Protein AF-A0A2M7RTX1-F1 (afdb_monomer_lite)

Radius of gyration: 22.25 Å; chains: 1; bounding box: 56×34×57 Å

Secondary structure (DSSP, 8-state):
-HHHHHHHHHHHHHHHTT-EEEEEEEEES-STT-EEEEEEEEEEETTEEEEEEEEEESS-EEEEEE-HHHHHHHHHHIIIIIEEEEEEEESS-EEEEEE-TTS-EEEEEE--S-SSPPPS-S-------S---HHHHHTTSB-TTSPBPGGGHHHHHHHHHHHHHHHHH-

Foldseek 3Di:
DVLLVVVLVVVVVCVVVVQFAWKKFADWPDCVVQFGIWIWGWAADPNDTWIWIWGDGPVDTDIDIHDSVVCSVVVVCCCVHTGQKMWTAGLAWIWMWGADPVRDIDIDIGGHPDNDHDDNDPPPPLDQPDDLDPVCVVVVQADPVSHGDPVNVVVSVVVSVVVVVVVVVD

pLDDT: mean 83.36, std 10.88, range [44.5, 96.0]

Structure (mmCIF, N/CA/C/O backbone)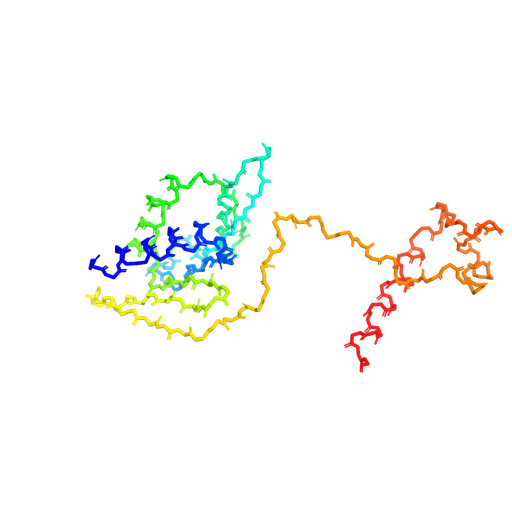:
data_AF-A0A2M7RTX1-F1
#
_entry.id   AF-A0A2M7RTX1-F1
#
loop_
_atom_site.group_PDB
_atom_site.id
_atom_site.type_symbol
_atom_site.label_atom_id
_atom_site.label_alt_id
_atom_site.label_comp_id
_atom_site.label_asym_id
_atom_site.label_entity_id
_atom_site.label_seq_id
_atom_site.pdbx_PDB_ins_code
_atom_site.Cartn_x
_atom_site.Cartn_y
_atom_site.Cartn_z
_atom_site.occupancy
_atom_site.B_iso_or_equiv
_atom_site.auth_seq_id
_atom_site.auth_comp_id
_atom_site.auth_asym_id
_atom_site.auth_atom_id
_atom_site.pdbx_PDB_model_num
ATOM 1 N N . MET A 1 1 ? -16.225 6.404 13.192 1.00 61.41 1 MET A N 1
ATOM 2 C CA . MET A 1 1 ? -16.866 6.038 11.897 1.00 61.41 1 MET A CA 1
ATOM 3 C C . MET A 1 1 ? -16.678 7.133 10.855 1.00 61.41 1 MET A C 1
ATOM 5 O O . MET A 1 1 ? -16.571 6.801 9.681 1.00 61.41 1 MET A O 1
ATOM 9 N N . ASN A 1 2 ? -16.606 8.407 11.254 1.00 82.25 2 ASN A N 1
ATOM 10 C CA . ASN A 1 2 ? -16.348 9.519 10.336 1.00 82.25 2 ASN A CA 1
ATOM 11 C C . ASN A 1 2 ? -14.944 9.456 9.716 1.00 82.25 2 ASN A C 1
ATOM 13 O O . ASN A 1 2 ? -14.759 9.745 8.544 1.00 82.25 2 ASN A O 1
ATOM 17 N N . GLU A 1 3 ? -13.969 8.988 10.488 1.00 86.12 3 GLU A N 1
ATOM 18 C CA . GLU A 1 3 ? -12.568 8.868 10.090 1.00 86.12 3 GLU A CA 1
ATOM 19 C C . GLU A 1 3 ? -12.405 7.849 8.957 1.00 86.12 3 GLU A C 1
ATOM 21 O O . GLU A 1 3 ? -11.709 8.104 7.985 1.00 86.12 3 GLU A O 1
ATOM 26 N N . LEU A 1 4 ? -13.110 6.714 9.035 1.00 85.62 4 LEU A N 1
ATOM 27 C CA . LEU A 1 4 ? -13.124 5.709 7.966 1.00 85.62 4 LEU A CA 1
ATOM 28 C C . LEU A 1 4 ? -13.734 6.248 6.674 1.00 85.62 4 LEU A C 1
ATOM 30 O O . LEU A 1 4 ? -13.207 5.974 5.602 1.00 85.62 4 LEU A O 1
ATOM 34 N N . LYS A 1 5 ? -14.829 7.012 6.769 1.00 87.94 5 LYS A N 1
ATOM 35 C CA . LYS A 1 5 ? -15.421 7.665 5.594 1.00 87.94 5 LYS A CA 1
ATOM 36 C C . LYS A 1 5 ? -14.422 8.630 4.960 1.00 87.94 5 LYS A C 1
ATOM 38 O O . LYS A 1 5 ? -14.181 8.525 3.764 1.00 87.94 5 LYS A O 1
ATOM 43 N N . LEU A 1 6 ? -13.766 9.450 5.782 1.00 90.25 6 LEU A N 1
ATOM 44 C CA . LEU A 1 6 ? -12.735 10.379 5.332 1.00 90.25 6 LEU A CA 1
ATOM 45 C C . LEU A 1 6 ? -11.549 9.654 4.674 1.00 90.25 6 LEU A C 1
ATOM 47 O O . LEU A 1 6 ? -11.040 10.118 3.665 1.00 90.25 6 LEU A O 1
ATOM 51 N N . PHE A 1 7 ? -1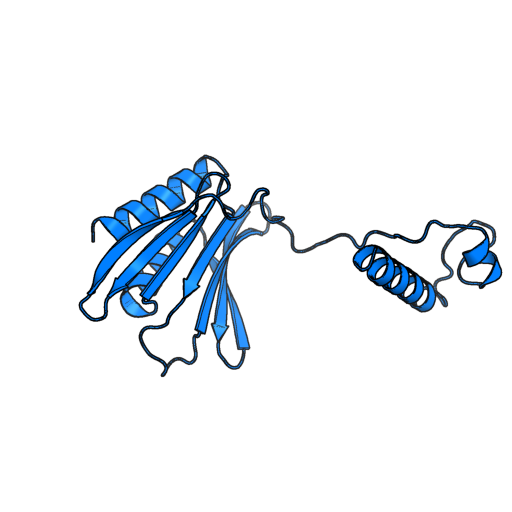1.134 8.485 5.175 1.00 91.12 7 PHE A N 1
ATOM 52 C CA . PHE A 1 7 ? -10.092 7.675 4.525 1.00 91.12 7 PHE A CA 1
ATOM 53 C C . PHE A 1 7 ? -10.478 7.247 3.110 1.00 91.12 7 PHE A C 1
ATOM 55 O O . PHE A 1 7 ? -9.651 7.302 2.204 1.00 91.12 7 PHE A O 1
ATOM 62 N N . ILE A 1 8 ? -11.725 6.808 2.921 1.00 90.88 8 ILE A N 1
ATOM 63 C CA . ILE A 1 8 ? -12.231 6.402 1.606 1.00 90.88 8 ILE A CA 1
ATOM 64 C C . ILE A 1 8 ? -12.365 7.614 0.681 1.00 90.88 8 ILE A C 1
ATOM 66 O O . ILE A 1 8 ? -12.007 7.520 -0.486 1.00 90.88 8 ILE A O 1
ATOM 70 N N . GLU A 1 9 ? -12.814 8.762 1.188 1.00 91.62 9 GLU A N 1
ATOM 71 C CA . GLU A 1 9 ? -12.830 10.010 0.415 1.00 91.62 9 GLU A CA 1
ATOM 72 C C . GLU A 1 9 ? -11.421 10.392 -0.049 1.00 91.62 9 GLU A C 1
ATOM 74 O O . GLU A 1 9 ? -11.215 10.646 -1.231 1.00 91.62 9 GLU A O 1
ATOM 79 N N . LYS A 1 10 ? -10.426 10.320 0.843 1.00 91.62 10 LYS A N 1
ATOM 80 C CA . LYS A 1 10 ? -9.018 10.588 0.513 1.00 91.62 10 LYS A CA 1
ATOM 81 C C . LYS A 1 10 ? -8.457 9.594 -0.501 1.00 91.62 10 LYS A C 1
ATOM 83 O O . LYS A 1 10 ? -7.708 9.989 -1.390 1.00 91.62 10 LYS A O 1
ATOM 88 N N . LEU A 1 11 ? -8.841 8.320 -0.408 1.00 92.12 11 LEU A N 1
ATOM 89 C CA . LEU A 1 11 ? -8.511 7.322 -1.424 1.00 92.12 11 LEU A CA 1
ATOM 90 C C . LEU A 1 11 ? -9.095 7.718 -2.785 1.00 92.12 11 LEU A C 1
ATOM 92 O O . LEU A 1 11 ? -8.354 7.743 -3.765 1.00 92.12 11 LEU A O 1
ATOM 96 N N . ASN A 1 12 ? -10.379 8.076 -2.838 1.00 91.69 12 ASN A N 1
ATOM 97 C CA . ASN A 1 12 ? -11.050 8.475 -4.074 1.00 91.69 12 ASN A CA 1
ATOM 98 C C . ASN A 1 12 ? -10.409 9.723 -4.696 1.00 91.69 12 ASN A C 1
ATOM 100 O O . ASN A 1 12 ? -10.126 9.724 -5.890 1.00 91.69 12 ASN A O 1
ATOM 104 N N . GLU A 1 13 ? -10.131 10.750 -3.889 1.00 91.88 13 GLU A N 1
ATOM 105 C CA . GLU A 1 13 ? -9.420 11.960 -4.322 1.00 91.88 13 GLU A CA 1
ATOM 106 C C . GLU A 1 13 ? -8.035 11.617 -4.882 1.00 91.88 13 GLU A C 1
ATOM 108 O O . GLU A 1 13 ? -7.683 12.049 -5.976 1.00 91.88 13 GLU A O 1
ATOM 113 N N . SER A 1 14 ? -7.262 10.791 -4.168 1.00 91.06 14 SER A N 1
ATOM 114 C CA . SER A 1 14 ? -5.918 10.401 -4.608 1.00 91.06 14 SER A CA 1
ATOM 115 C C . SER A 1 14 ? -5.924 9.547 -5.875 1.00 91.06 14 SER A C 1
ATOM 117 O O . SER A 1 14 ? -4.973 9.586 -6.651 1.00 91.06 14 SER A O 1
ATOM 119 N N . PHE A 1 15 ? -6.988 8.776 -6.100 1.00 89.06 15 PHE A N 1
ATOM 120 C CA . PHE A 1 15 ? -7.161 8.005 -7.321 1.00 89.06 15 PHE A CA 1
ATOM 121 C C . PHE A 1 15 ? -7.534 8.918 -8.496 1.00 89.06 15 PHE A C 1
ATOM 123 O O . PHE A 1 15 ? -6.910 8.829 -9.547 1.00 89.06 15 PHE A O 1
ATOM 130 N N . ALA A 1 16 ? -8.483 9.840 -8.298 1.00 88.56 16 ALA A N 1
ATOM 131 C CA . ALA A 1 16 ? -8.939 10.774 -9.329 1.00 88.56 16 ALA A CA 1
ATOM 132 C C . ALA A 1 16 ? -7.853 11.772 -9.763 1.00 88.56 16 ALA A C 1
ATOM 134 O O . ALA A 1 16 ? -7.702 12.035 -10.951 1.00 88.56 16 ALA A O 1
ATOM 135 N N . ASN A 1 17 ? -7.067 12.284 -8.815 1.00 88.25 17 ASN A N 1
ATOM 136 C CA . ASN A 1 17 ? -5.949 13.193 -9.090 1.00 88.25 17 ASN A CA 1
ATOM 137 C C . ASN A 1 17 ? -4.664 12.448 -9.476 1.00 88.25 17 ASN A C 1
ATOM 139 O O . ASN A 1 17 ? -3.600 13.056 -9.574 1.00 88.25 17 ASN A O 1
ATOM 143 N N . GLU A 1 18 ? -4.744 11.123 -9.612 1.00 86.06 18 GLU A N 1
ATOM 144 C CA . GLU A 1 18 ? -3.612 10.236 -9.811 1.00 86.06 18 GLU A CA 1
ATOM 145 C C . GLU A 1 18 ? -2.444 10.522 -8.845 1.00 86.06 18 GLU A C 1
ATOM 147 O O . GLU A 1 18 ? -1.289 10.470 -9.238 1.00 86.06 18 GLU A O 1
ATOM 152 N N . SER A 1 19 ? -2.683 10.863 -7.583 1.00 89.38 19 SER A N 1
ATOM 153 C CA . SER A 1 19 ? -1.622 11.063 -6.583 1.00 89.38 19 SER A CA 1
ATOM 154 C C . SER A 1 19 ? -1.401 9.829 -5.704 1.00 89.38 19 SER A C 1
ATOM 156 O O . SER A 1 19 ? -0.499 9.815 -4.865 1.00 89.38 19 SER A O 1
ATOM 158 N N . PHE A 1 20 ? -2.202 8.778 -5.899 1.00 91.38 20 PHE A N 1
ATOM 159 C CA . PHE A 1 20 ? -2.119 7.518 -5.170 1.00 91.38 20 PHE A CA 1
ATOM 160 C C . PHE A 1 20 ? -0.770 6.810 -5.372 1.00 91.38 20 PHE A C 1
ATOM 162 O O . PHE A 1 20 ? -0.339 6.560 -6.497 1.00 91.38 20 PHE A O 1
ATOM 169 N N . VAL A 1 21 ? -0.130 6.415 -4.266 1.00 91.00 21 VAL A N 1
ATOM 170 C CA . VAL A 1 21 ? 1.114 5.627 -4.276 1.00 91.00 21 VAL A CA 1
ATOM 171 C C . VAL A 1 21 ? 0.837 4.195 -3.822 1.00 91.00 21 VAL A C 1
ATOM 173 O O . VAL A 1 21 ? 1.099 3.241 -4.553 1.00 91.00 21 VAL A O 1
ATOM 176 N N . LYS A 1 22 ? 0.351 4.017 -2.588 1.00 93.38 22 LYS A N 1
ATOM 177 C CA . LYS A 1 22 ? 0.026 2.704 -2.007 1.00 93.38 22 LYS A CA 1
ATOM 178 C C . LYS A 1 22 ? -0.810 2.853 -0.740 1.00 93.38 22 LYS A C 1
ATOM 180 O O . LYS A 1 22 ? -0.789 3.902 -0.100 1.00 93.38 22 LYS A O 1
ATOM 185 N N . ILE A 1 23 ? -1.442 1.767 -0.304 1.00 95.19 23 ILE A N 1
ATOM 186 C CA . ILE A 1 23 ? -1.951 1.635 1.067 1.00 95.19 23 ILE A CA 1
ATOM 187 C C . ILE A 1 23 ? -1.215 0.501 1.774 1.00 95.19 23 ILE A C 1
ATOM 189 O O . ILE A 1 23 ? -0.915 -0.536 1.183 1.00 95.19 23 ILE A O 1
ATOM 193 N N . THR A 1 24 ? -0.954 0.694 3.062 1.00 95.31 24 THR A N 1
ATOM 194 C CA . THR A 1 24 ? -0.474 -0.359 3.953 1.00 95.31 24 THR A CA 1
ATOM 195 C C . THR A 1 24 ? -1.445 -0.533 5.110 1.00 95.31 24 THR A C 1
ATOM 197 O O . THR A 1 24 ? -1.706 0.411 5.861 1.00 95.31 24 THR A O 1
ATOM 200 N N . LEU A 1 25 ? -1.924 -1.760 5.294 1.00 94.94 25 LEU A N 1
ATOM 201 C CA . LEU A 1 25 ? -2.630 -2.190 6.495 1.00 94.94 25 LEU A CA 1
ATOM 202 C C . LEU A 1 25 ? -1.669 -2.983 7.377 1.00 94.94 25 LEU A C 1
ATOM 204 O O . LEU A 1 25 ? -0.966 -3.872 6.900 1.00 94.94 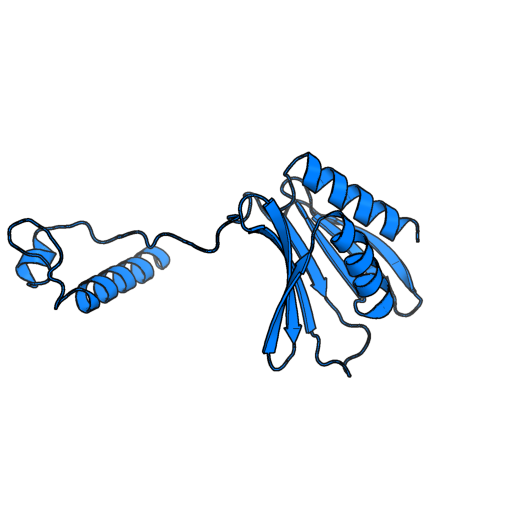25 LEU A O 1
ATOM 208 N N . SER A 1 26 ? -1.617 -2.635 8.658 1.00 92.44 26 SER A N 1
ATOM 209 C CA . SER A 1 26 ? -0.661 -3.192 9.616 1.00 92.44 26 SER A CA 1
ATOM 210 C C . SER A 1 26 ? -1.259 -3.284 11.018 1.00 92.44 26 SER A C 1
ATOM 212 O O . SER A 1 26 ? -2.358 -2.786 11.285 1.00 92.44 26 SER A O 1
ATOM 214 N N . LYS A 1 27 ? -0.517 -3.923 11.930 1.00 89.56 27 LYS A N 1
ATOM 215 C CA . LYS A 1 27 ? -0.935 -4.202 13.314 1.00 89.56 27 LYS A CA 1
ATOM 216 C C . LYS A 1 27 ? -2.240 -5.012 13.351 1.00 89.56 27 LYS A C 1
ATOM 218 O O . LYS A 1 27 ? -3.288 -4.459 13.697 1.00 89.56 27 LYS A O 1
ATOM 223 N N . PRO A 1 28 ? -2.191 -6.307 12.999 1.00 89.69 28 PRO A N 1
ATOM 224 C CA . PRO A 1 28 ? -3.375 -7.148 12.983 1.00 89.69 28 PRO A CA 1
ATOM 225 C C . PRO A 1 28 ? -4.021 -7.235 14.374 1.00 89.69 28 PRO A C 1
ATOM 227 O O . PRO A 1 28 ? -3.346 -7.199 15.410 1.00 89.69 28 PRO A O 1
ATOM 230 N N . THR A 1 29 ? -5.349 -7.313 14.409 1.00 85.06 29 THR A N 1
ATOM 231 C CA . THR A 1 29 ? -6.133 -7.359 15.650 1.00 85.06 29 THR A CA 1
ATOM 232 C C . THR A 1 29 ? -5.984 -8.702 16.355 1.00 85.06 29 THR A C 1
ATOM 234 O O . THR A 1 29 ? -5.846 -8.714 17.579 1.00 85.06 29 THR A O 1
ATOM 237 N N . SER A 1 30 ? -5.953 -9.798 15.591 1.00 79.56 30 SER A N 1
ATOM 238 C CA . SER A 1 30 ? -5.695 -11.152 16.080 1.00 79.56 30 SER A CA 1
ATOM 239 C C . SER A 1 30 ? -4.414 -11.710 15.469 1.00 79.56 30 SER A C 1
ATOM 241 O O . SER A 1 30 ? -4.158 -11.526 14.283 1.00 79.56 30 SER A O 1
ATOM 243 N N . LYS A 1 31 ? -3.628 -12.425 16.277 1.00 71.88 31 LYS A N 1
ATOM 244 C CA . LYS A 1 31 ? -2.449 -13.170 15.809 1.00 71.88 31 LYS A CA 1
ATOM 245 C C . LYS A 1 31 ? -2.797 -14.565 15.270 1.00 71.88 31 LYS A C 1
ATOM 247 O O . LYS A 1 31 ? -1.934 -15.194 14.675 1.00 71.88 31 LYS A O 1
ATOM 252 N N . SER A 1 32 ? -4.031 -15.038 15.473 1.00 70.56 32 SER A N 1
ATOM 253 C CA . SER A 1 32 ? -4.471 -16.391 15.087 1.00 70.56 32 SER A CA 1
ATOM 254 C C . SER A 1 32 ? -4.430 -16.645 13.584 1.00 70.56 32 SER A C 1
ATOM 256 O O . SER A 1 32 ? -4.191 -17.767 13.163 1.00 70.56 32 SER A O 1
ATOM 258 N N . ASP A 1 33 ? -4.652 -15.605 12.782 1.00 76.31 33 ASP A N 1
ATOM 259 C CA . ASP A 1 33 ? -4.860 -15.754 11.340 1.00 76.31 33 ASP A CA 1
ATOM 260 C C . ASP A 1 33 ? -3.542 -15.776 10.550 1.00 76.31 33 ASP A C 1
ATOM 262 O O . ASP A 1 33 ? -3.562 -15.900 9.329 1.00 76.31 33 ASP A O 1
ATOM 266 N N . GLY A 1 34 ? -2.397 -15.576 11.217 1.00 83.75 34 GLY A N 1
ATOM 267 C CA . GLY A 1 34 ? -1.072 -15.512 10.587 1.00 83.75 34 GLY A CA 1
ATOM 268 C C . GLY A 1 34 ? -0.854 -14.325 9.636 1.00 83.75 34 GLY A C 1
ATOM 269 O O . GLY A 1 34 ? 0.260 -14.139 9.151 1.00 83.75 34 GLY A O 1
ATOM 270 N N . LEU A 1 35 ? -1.886 -13.517 9.370 1.00 89.88 35 LEU A N 1
ATOM 271 C CA . LEU A 1 35 ? -1.840 -12.355 8.486 1.00 89.88 35 LEU A CA 1
ATOM 272 C C . LEU A 1 35 ? -1.130 -11.190 9.179 1.00 89.88 35 LEU A C 1
ATOM 274 O O . LEU A 1 35 ? -1.610 -10.667 10.186 1.00 89.88 35 LEU A O 1
ATOM 278 N N . MET A 1 36 ? 0.002 -10.763 8.626 1.00 90.75 36 MET A N 1
ATOM 279 C CA . MET A 1 36 ? 0.838 -9.725 9.222 1.00 90.75 36 MET A CA 1
ATOM 280 C C . MET A 1 36 ? 0.502 -8.341 8.677 1.00 90.75 36 MET A C 1
ATOM 282 O O . MET A 1 36 ? 0.275 -7.418 9.458 1.00 90.75 36 MET A O 1
ATOM 286 N N . ASN A 1 37 ? 0.465 -8.198 7.352 1.00 93.38 37 ASN A N 1
ATOM 287 C CA . ASN A 1 37 ? 0.202 -6.932 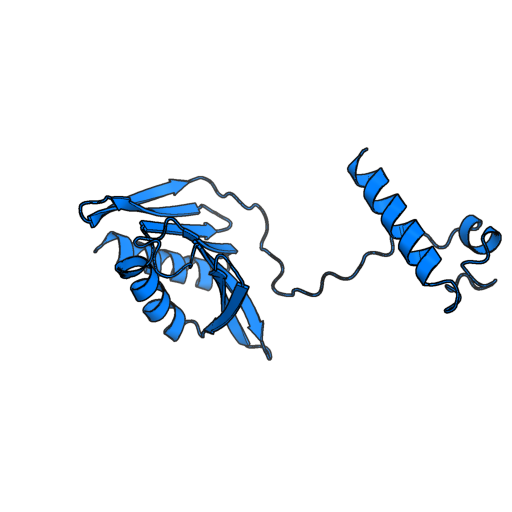6.672 1.00 93.38 37 ASN A CA 1
ATOM 288 C C . ASN A 1 37 ? -0.578 -7.168 5.377 1.00 93.38 37 ASN A C 1
ATOM 290 O O . ASN A 1 37 ? -0.523 -8.251 4.796 1.00 93.38 37 ASN A O 1
ATOM 294 N N . VAL A 1 38 ? -1.254 -6.127 4.897 1.00 95.19 38 VAL A N 1
ATOM 295 C CA . VAL A 1 38 ? -1.755 -6.079 3.519 1.00 95.19 38 VAL A CA 1
ATOM 296 C C . VAL A 1 38 ? -1.161 -4.859 2.837 1.00 95.19 38 VAL A C 1
ATOM 298 O O . VAL A 1 38 ? -1.281 -3.738 3.339 1.00 95.19 38 VAL A O 1
ATOM 301 N N . TYR A 1 39 ? -0.515 -5.081 1.698 1.00 94.44 39 TYR A N 1
ATOM 302 C CA . TYR A 1 39 ? -0.009 -4.022 0.836 1.00 94.44 39 TYR A CA 1
ATOM 303 C C . TYR A 1 39 ? -0.916 -3.883 -0.370 1.00 94.44 39 TYR A C 1
ATOM 305 O O . TYR A 1 39 ? -1.214 -4.866 -1.038 1.00 94.44 39 TYR A O 1
ATOM 313 N N . ILE A 1 40 ? -1.335 -2.660 -0.653 1.00 94.88 40 ILE A N 1
ATOM 314 C CA . ILE A 1 40 ? -2.256 -2.362 -1.740 1.00 94.88 40 ILE A CA 1
ATOM 315 C C . ILE A 1 40 ? -1.554 -1.412 -2.697 1.00 94.88 40 ILE A C 1
ATOM 317 O O . ILE A 1 40 ? -1.069 -0.356 -2.282 1.00 94.88 40 ILE A O 1
ATOM 321 N N . ARG A 1 41 ? -1.499 -1.782 -3.973 1.00 91.94 41 ARG A N 1
ATOM 322 C CA . ARG A 1 41 ? -0.920 -0.968 -5.048 1.00 91.94 41 ARG A CA 1
ATOM 323 C C . ARG A 1 41 ? -1.873 -0.905 -6.229 1.00 91.94 41 ARG A C 1
ATOM 325 O O . ARG A 1 41 ? -2.620 -1.851 -6.455 1.00 91.94 41 ARG A O 1
ATOM 332 N N . LEU A 1 42 ? -1.815 0.185 -6.982 1.00 90.50 42 LEU A N 1
ATOM 333 C CA . LEU A 1 42 ? -2.511 0.290 -8.255 1.00 90.50 42 LEU A CA 1
ATOM 334 C C . LEU A 1 42 ? -1.638 -0.348 -9.339 1.00 90.50 42 LEU A C 1
ATOM 336 O O . LEU A 1 42 ? -0.443 -0.060 -9.412 1.00 90.50 42 LEU A O 1
ATOM 340 N N . ILE A 1 43 ? -2.218 -1.245 -10.129 1.00 88.44 43 ILE A N 1
ATOM 341 C CA . ILE A 1 43 ? -1.562 -1.908 -11.257 1.00 88.44 43 ILE A CA 1
ATOM 342 C C . ILE A 1 43 ? -2.502 -1.922 -12.460 1.00 88.44 43 ILE A C 1
ATOM 344 O O . ILE A 1 43 ? -3.721 -1.835 -12.312 1.00 88.44 43 ILE A O 1
ATOM 348 N N . THR A 1 44 ? -1.945 -2.112 -13.649 1.00 86.12 44 THR A N 1
ATOM 349 C CA . THR A 1 44 ? -2.734 -2.216 -14.879 1.00 86.12 44 THR A CA 1
ATOM 350 C C . THR A 1 44 ? -2.770 -3.666 -15.346 1.00 86.12 44 THR A C 1
ATOM 352 O O . THR A 1 44 ? -1.739 -4.246 -15.685 1.00 86.12 44 THR A O 1
ATOM 355 N N . ILE A 1 45 ? -3.960 -4.270 -15.383 1.00 84.94 45 ILE A N 1
ATOM 356 C CA . ILE A 1 45 ? -4.180 -5.620 -15.921 1.00 84.94 45 ILE A CA 1
ATOM 357 C C . ILE A 1 45 ? -5.091 -5.503 -17.137 1.00 84.94 45 ILE A C 1
ATOM 359 O O . ILE A 1 45 ? -6.197 -4.987 -17.034 1.00 84.94 45 ILE A O 1
ATOM 363 N N . LYS A 1 46 ? -4.637 -5.996 -18.299 1.00 83.25 46 LYS A N 1
ATOM 364 C CA . LYS A 1 46 ? -5.398 -5.944 -19.565 1.00 83.25 46 LYS A CA 1
ATOM 365 C C . LYS A 1 46 ? -5.931 -4.530 -19.887 1.00 83.25 46 LYS A C 1
ATOM 367 O O . LYS A 1 46 ? -7.093 -4.378 -20.246 1.00 83.25 46 LYS A O 1
ATOM 372 N N . ASN A 1 47 ? -5.088 -3.504 -19.738 1.00 82.38 47 ASN A N 1
ATOM 373 C CA . ASN A 1 47 ? -5.436 -2.083 -19.913 1.00 82.38 47 ASN A CA 1
ATOM 374 C C . ASN A 1 47 ? -6.495 -1.521 -18.945 1.00 82.38 47 ASN A C 1
ATOM 376 O O . ASN A 1 47 ? -6.982 -0.415 -19.166 1.00 82.38 47 ASN A O 1
ATOM 380 N N . GLN A 1 48 ? -6.833 -2.228 -17.866 1.00 84.62 48 GLN A N 1
ATOM 381 C CA . GLN A 1 48 ? -7.725 -1.713 -16.830 1.00 84.62 48 GLN A CA 1
ATOM 382 C C . GLN A 1 48 ? -6.965 -1.492 -15.514 1.00 84.62 48 GLN A C 1
ATOM 384 O O . GLN A 1 48 ? -6.223 -2.388 -15.088 1.00 84.62 48 GLN A O 1
ATOM 389 N N . PRO A 1 49 ? -7.131 -0.324 -14.865 1.00 86.75 49 PRO A N 1
ATOM 390 C CA . PRO A 1 49 ? -6.546 -0.065 -13.558 1.00 86.75 49 PRO A CA 1
ATOM 391 C C . PRO A 1 49 ? -7.260 -0.912 -12.501 1.00 86.75 49 PRO A C 1
ATOM 393 O O . PRO A 1 49 ? -8.479 -0.844 -12.339 1.00 86.75 49 PRO A O 1
ATOM 396 N N . VAL A 1 50 ? -6.494 -1.717 -11.774 1.00 92.06 50 VAL A N 1
ATOM 397 C CA . VAL A 1 50 ? -6.979 -2.577 -10.692 1.00 92.06 50 VAL A CA 1
ATOM 398 C C . VAL A 1 50 ? -6.064 -2.461 -9.482 1.00 92.06 50 VAL A C 1
ATOM 400 O O . VAL A 1 50 ? -4.864 -2.213 -9.594 1.00 92.06 50 VAL A O 1
ATOM 403 N N . PHE A 1 51 ? -6.621 -2.653 -8.295 1.00 93.56 51 PHE A N 1
ATOM 404 C CA . PHE A 1 51 ? -5.859 -2.610 -7.058 1.00 93.56 51 PHE A CA 1
ATOM 405 C C . PHE A 1 51 ? -5.400 -4.012 -6.693 1.00 93.56 51 PHE A C 1
ATOM 407 O O . PHE A 1 51 ? -6.208 -4.904 -6.444 1.00 93.56 51 PHE A O 1
ATOM 414 N N . SER A 1 52 ? -4.089 -4.195 -6.623 1.00 94.12 52 SER A N 1
ATOM 415 C CA . SER A 1 52 ? -3.466 -5.432 -6.183 1.00 94.12 52 SER A CA 1
ATOM 416 C C . SER A 1 52 ? -3.256 -5.418 -4.678 1.00 94.12 52 SER A C 1
ATOM 418 O O . SER A 1 52 ? -2.532 -4.570 -4.154 1.00 94.12 52 SER A O 1
ATOM 420 N N . PHE A 1 53 ? -3.894 -6.359 -3.992 1.00 96.00 53 PHE A N 1
ATOM 421 C CA . PHE A 1 53 ? -3.792 -6.601 -2.563 1.00 96.00 53 PHE A CA 1
ATOM 422 C C . PHE A 1 53 ? -2.855 -7.781 -2.341 1.00 96.00 53 PHE A C 1
ATOM 424 O O . PHE A 1 53 ? -3.191 -8.928 -2.633 1.00 96.00 53 PHE A O 1
ATOM 431 N N . THR A 1 54 ? -1.677 -7.504 -1.800 1.00 95.25 54 THR A N 1
ATOM 432 C CA . THR A 1 54 ? -0.729 -8.509 -1.330 1.00 95.25 54 THR A CA 1
ATOM 433 C C . THR A 1 54 ? -0.955 -8.745 0.159 1.00 95.25 54 THR A C 1
ATOM 435 O O . THR A 1 54 ? -0.579 -7.918 0.991 1.00 95.25 54 THR A O 1
ATOM 438 N N . TYR A 1 55 ? -1.578 -9.870 0.490 1.00 94.00 55 TYR A N 1
ATOM 439 C CA . TYR A 1 55 ? -1.780 -10.362 1.847 1.00 94.00 55 TYR A CA 1
ATOM 440 C C . TYR A 1 55 ? -0.519 -11.105 2.284 1.00 94.00 55 TYR A C 1
ATOM 442 O O . TYR A 1 55 ? -0.258 -12.215 1.825 1.00 94.00 55 TYR A O 1
ATOM 450 N N . HIS A 1 56 ? 0.263 -10.469 3.149 1.00 92.38 56 HIS A N 1
ATOM 451 C CA . HIS A 1 56 ? 1.517 -11.006 3.659 1.00 92.38 56 HIS A CA 1
ATOM 452 C C . HIS A 1 56 ? 1.244 -11.816 4.927 1.00 92.38 56 HIS A C 1
ATOM 454 O O . HIS A 1 56 ? 0.991 -11.239 5.996 1.00 92.38 56 HIS A O 1
ATOM 460 N N . TYR A 1 57 ? 1.248 -13.142 4.805 1.00 91.19 57 TYR A N 1
ATOM 461 C CA . TYR A 1 57 ? 1.151 -14.056 5.939 1.00 91.19 57 TYR A CA 1
ATOM 462 C C . TYR A 1 57 ? 2.545 -14.466 6.408 1.00 91.19 57 TYR A C 1
ATOM 464 O O . TYR A 1 57 ? 3.539 -14.321 5.706 1.00 91.19 57 TYR A O 1
ATOM 472 N N . GLN A 1 58 ? 2.616 -15.038 7.606 1.00 86.75 58 GLN A N 1
ATOM 473 C CA . GLN A 1 58 ? 3.873 -15.524 8.171 1.00 86.75 58 GLN A CA 1
ATOM 474 C C . GLN A 1 58 ? 4.572 -16.586 7.300 1.00 86.75 58 GLN A C 1
ATOM 476 O O . GLN A 1 58 ? 5.792 -16.717 7.361 1.00 86.75 58 GLN A O 1
ATOM 481 N N . THR A 1 59 ? 3.814 -17.360 6.521 1.00 88.44 59 THR A N 1
ATOM 482 C CA . THR A 1 59 ? 4.332 -18.497 5.746 1.00 88.44 59 THR A CA 1
ATOM 483 C C . THR A 1 59 ? 4.258 -18.304 4.236 1.00 88.44 59 THR A C 1
ATOM 485 O O . THR A 1 59 ? 4.985 -18.981 3.512 1.00 88.44 59 THR A O 1
ATOM 488 N N . ASN A 1 60 ? 3.390 -17.420 3.741 1.00 90.19 60 ASN A N 1
ATOM 489 C CA . ASN A 1 60 ? 3.226 -17.167 2.316 1.00 90.19 60 ASN A CA 1
ATOM 490 C C . ASN A 1 60 ? 2.587 -15.806 2.027 1.00 90.19 60 ASN A C 1
ATOM 492 O O . ASN A 1 60 ? 1.909 -15.217 2.865 1.00 90.19 60 ASN A O 1
ATOM 496 N N . ASP A 1 61 ? 2.746 -15.358 0.785 1.00 91.31 61 ASP A N 1
ATOM 497 C CA . ASP A 1 61 ? 2.091 -14.156 0.286 1.00 91.31 61 ASP A CA 1
ATOM 498 C C . ASP A 1 61 ? 1.010 -14.544 -0.711 1.00 91.31 61 ASP A C 1
ATOM 500 O O . ASP A 1 61 ? 1.236 -15.344 -1.620 1.00 91.31 61 ASP A O 1
ATOM 504 N N . GLN A 1 62 ? -0.178 -13.971 -0.541 1.00 93.00 62 GLN A N 1
ATOM 505 C CA . GLN A 1 62 ? -1.297 -14.164 -1.455 1.00 93.00 62 GLN A CA 1
ATOM 506 C C . GLN A 1 62 ? -1.627 -12.840 -2.127 1.00 93.00 62 GLN A C 1
ATOM 508 O O . GLN A 1 62 ? -1.773 -11.823 -1.454 1.00 93.00 62 GLN A O 1
ATOM 513 N N . VAL A 1 63 ? -1.766 -12.844 -3.451 1.00 93.88 63 VAL A N 1
ATOM 514 C CA . VAL A 1 63 ? -2.124 -11.647 -4.219 1.00 93.88 63 VAL A CA 1
ATOM 515 C C . VAL A 1 63 ? -3.534 -11.803 -4.769 1.00 93.88 63 VAL A C 1
ATOM 517 O O . VAL A 1 63 ? -3.836 -12.795 -5.430 1.00 93.88 63 VAL A O 1
ATOM 520 N N . LYS A 1 64 ? -4.393 -10.817 -4.510 1.00 94.12 64 LYS A N 1
ATOM 521 C CA . LYS A 1 64 ? -5.725 -10.701 -5.117 1.00 94.12 64 LYS A CA 1
ATOM 522 C C . LYS A 1 64 ? -5.876 -9.324 -5.735 1.00 94.12 64 LYS A C 1
ATOM 524 O O . LYS A 1 64 ? -5.378 -8.351 -5.182 1.00 94.12 64 LYS A O 1
ATOM 529 N N . ASN A 1 65 ? -6.551 -9.245 -6.872 1.00 94.12 65 ASN A N 1
ATOM 530 C CA . ASN A 1 65 ? -6.775 -7.984 -7.567 1.00 94.12 65 ASN A CA 1
ATOM 531 C C . ASN A 1 65 ? -8.257 -7.636 -7.498 1.00 94.12 65 ASN A C 1
ATOM 533 O O . ASN A 1 65 ? -9.093 -8.514 -7.701 1.00 94.12 65 ASN A O 1
ATOM 537 N N . TYR A 1 66 ? -8.549 -6.369 -7.235 1.00 93.00 66 TYR A N 1
ATOM 538 C CA . TYR A 1 66 ? -9.901 -5.852 -7.076 1.00 93.00 66 TYR A CA 1
ATOM 539 C C . TYR A 1 66 ? -10.100 -4.619 -7.951 1.00 93.00 66 TYR A C 1
ATOM 541 O O . TYR A 1 66 ? -9.180 -3.822 -8.161 1.00 93.00 66 TYR A O 1
ATOM 549 N N . THR A 1 67 ? -11.316 -4.450 -8.449 1.00 91.25 67 THR A N 1
ATOM 550 C CA . THR A 1 67 ? -11.756 -3.208 -9.088 1.00 91.25 67 THR A CA 1
ATOM 551 C C . THR A 1 67 ? -11.960 -2.113 -8.044 1.00 91.25 67 THR A C 1
ATOM 553 O O . THR A 1 67 ? -12.111 -2.391 -6.856 1.00 91.25 67 THR A O 1
ATOM 556 N N . PHE A 1 68 ? -11.979 -0.849 -8.465 1.00 86.62 68 PHE A N 1
ATOM 557 C CA . PHE A 1 68 ? -12.148 0.280 -7.546 1.00 86.62 68 PHE A CA 1
ATOM 558 C C . PHE A 1 68 ? -13.423 0.179 -6.681 1.00 86.62 68 PHE A C 1
ATOM 560 O O . PHE A 1 68 ? -13.383 0.476 -5.486 1.00 86.62 68 PHE A O 1
ATOM 567 N N . ASP A 1 69 ? -14.524 -0.321 -7.247 1.00 87.25 69 ASP A N 1
ATOM 568 C CA . ASP A 1 69 ? -15.784 -0.515 -6.519 1.00 87.25 69 ASP A CA 1
ATOM 569 C C . ASP A 1 69 ? -15.678 -1.602 -5.434 1.00 87.25 69 ASP A C 1
ATOM 571 O O . ASP A 1 69 ? -16.206 -1.451 -4.329 1.00 87.25 69 ASP A O 1
ATOM 575 N N . GLU A 1 70 ? -14.944 -2.682 -5.712 1.00 90.31 70 GLU A N 1
ATOM 576 C CA . GLU A 1 70 ? -14.712 -3.780 -4.765 1.00 90.31 70 GLU A CA 1
ATOM 577 C C . GLU A 1 70 ? -13.752 -3.378 -3.640 1.00 90.31 70 GLU A C 1
ATOM 579 O O . GLU A 1 70 ? -13.953 -3.750 -2.479 1.00 90.31 70 GLU A O 1
ATOM 584 N N . VAL A 1 71 ? -12.739 -2.565 -3.963 1.00 90.69 71 VAL A N 1
ATOM 585 C CA . VAL A 1 71 ? -11.710 -2.096 -3.023 1.00 90.69 71 VAL A CA 1
ATOM 586 C C . VAL A 1 71 ? -12.330 -1.429 -1.815 1.00 90.69 71 VAL A C 1
ATOM 588 O O . VAL A 1 71 ? -11.888 -1.672 -0.695 1.00 90.69 71 VAL A O 1
ATOM 591 N N . ARG A 1 72 ? -13.362 -0.606 -2.012 1.00 89.38 72 ARG A N 1
ATOM 592 C CA . ARG A 1 72 ? -14.024 0.096 -0.911 1.00 89.38 72 ARG A CA 1
ATOM 593 C C . ARG A 1 72 ? -14.551 -0.878 0.141 1.00 89.38 72 ARG A C 1
ATOM 595 O O . ARG A 1 72 ? -14.336 -0.658 1.333 1.00 89.38 72 ARG A O 1
ATOM 602 N N . ASN A 1 73 ? -15.236 -1.932 -0.293 1.00 90.38 73 ASN A N 1
ATOM 603 C CA . ASN A 1 73 ? -15.853 -2.900 0.610 1.00 90.38 73 ASN A CA 1
ATOM 604 C C . ASN A 1 73 ? -14.791 -3.761 1.301 1.00 90.38 73 ASN A C 1
ATOM 606 O O . ASN A 1 73 ? -14.799 -3.867 2.529 1.00 90.38 73 ASN A O 1
ATOM 610 N N . GLU A 1 74 ? -13.833 -4.284 0.533 1.00 92.25 74 GLU A N 1
ATOM 611 C CA . GLU A 1 74 ? -12.740 -5.111 1.057 1.00 92.25 74 GLU A CA 1
ATOM 612 C C . GLU A 1 74 ? -11.878 -4.328 2.061 1.00 92.25 74 GLU A C 1
ATOM 614 O O . GLU A 1 74 ? -11.563 -4.804 3.153 1.00 92.25 74 GLU A O 1
ATOM 619 N N . LEU A 1 75 ? -11.541 -3.077 1.743 1.00 91.38 75 LEU A N 1
ATOM 620 C CA . LEU A 1 75 ? -10.747 -2.212 2.610 1.00 91.38 75 LEU A CA 1
ATOM 621 C C . LEU A 1 75 ? -11.481 -1.904 3.924 1.00 91.38 75 LEU A C 1
ATOM 623 O O . LEU A 1 75 ? -10.875 -1.964 4.996 1.00 91.38 75 LEU A O 1
ATOM 627 N N . LEU A 1 76 ? -12.783 -1.604 3.868 1.00 89.69 76 LEU A N 1
ATOM 628 C CA . LEU A 1 76 ? -13.594 -1.376 5.067 1.00 89.69 76 LEU A CA 1
ATOM 629 C C . LEU A 1 76 ? -13.670 -2.626 5.946 1.00 89.69 76 LEU A C 1
ATOM 631 O O . LEU A 1 76 ? -13.600 -2.513 7.173 1.00 89.69 76 LEU A O 1
ATOM 635 N N . GLU A 1 77 ? -13.797 -3.808 5.351 1.00 90.88 77 GLU A N 1
ATOM 636 C CA . GLU A 1 77 ? -13.805 -5.063 6.094 1.00 90.88 77 GLU A CA 1
ATOM 637 C C . GLU A 1 77 ? -12.454 -5.327 6.772 1.00 90.88 77 GLU A C 1
ATOM 639 O O . GLU A 1 77 ? -12.405 -5.595 7.980 1.00 90.88 77 GLU A O 1
ATOM 644 N N . LEU A 1 78 ? -11.354 -5.172 6.033 1.00 90.50 78 LEU A N 1
ATOM 645 C CA . LEU A 1 78 ? -10.001 -5.372 6.546 1.00 90.50 78 LEU A CA 1
ATOM 646 C C . LEU A 1 78 ? -9.671 -4.411 7.694 1.00 90.50 78 LEU A C 1
ATOM 648 O O . LEU A 1 78 ? -9.139 -4.843 8.720 1.00 90.50 78 LEU A O 1
ATOM 652 N N . ILE A 1 79 ? -10.008 -3.127 7.564 1.00 89.12 79 ILE A N 1
ATOM 653 C CA . ILE A 1 79 ? -9.719 -2.130 8.602 1.00 89.12 79 ILE A CA 1
ATOM 654 C C . ILE A 1 79 ? -10.606 -2.334 9.839 1.00 89.12 79 ILE A C 1
ATOM 656 O O . ILE A 1 79 ? -10.125 -2.188 10.958 1.00 89.12 79 ILE A O 1
ATOM 660 N N . ASN A 1 80 ? -11.881 -2.704 9.685 1.00 86.94 80 ASN A N 1
ATOM 661 C CA . ASN A 1 80 ? -12.758 -2.892 10.847 1.00 86.94 80 ASN A CA 1
ATOM 662 C C . ASN A 1 80 ? -12.479 -4.193 11.608 1.00 86.94 80 ASN A C 1
ATOM 664 O O . ASN A 1 80 ? -12.580 -4.220 12.835 1.00 86.94 80 ASN A O 1
ATOM 668 N N . LYS A 1 81 ? -12.162 -5.285 10.901 1.00 86.12 81 LYS A N 1
ATOM 669 C CA . LYS A 1 81 ? -12.062 -6.618 11.513 1.00 86.12 81 LYS A CA 1
ATOM 670 C C . LYS A 1 81 ? -10.626 -7.065 11.760 1.00 86.12 81 LYS A C 1
ATOM 672 O O . LYS A 1 81 ? -10.356 -7.720 12.767 1.00 86.12 81 LYS A O 1
ATOM 677 N N . LYS A 1 82 ? -9.706 -6.760 10.842 1.00 87.81 82 LYS A N 1
ATOM 678 C CA . LYS A 1 82 ? -8.397 -7.427 10.784 1.00 87.81 82 LYS A CA 1
ATOM 679 C C . LYS A 1 82 ? -7.235 -6.540 11.205 1.00 87.81 82 LYS A C 1
ATOM 681 O O . LYS A 1 82 ? -6.310 -7.080 11.800 1.00 87.81 82 LYS A O 1
ATOM 686 N N . PHE A 1 83 ? -7.274 -5.224 10.989 1.00 91.12 83 PHE A N 1
ATOM 687 C CA . PHE A 1 83 ? -6.125 -4.336 11.219 1.00 91.12 83 PHE A CA 1
ATOM 688 C C . PHE A 1 83 ? -6.429 -3.144 12.122 1.00 91.12 83 PHE A C 1
ATOM 690 O O . PHE A 1 83 ? -7.505 -2.568 12.082 1.00 91.12 83 PHE A O 1
ATOM 697 N N . LYS A 1 84 ? -5.440 -2.718 12.912 1.00 90.12 84 LYS A N 1
ATOM 698 C CA . LYS A 1 84 ? -5.543 -1.528 13.775 1.00 90.12 84 LYS A CA 1
ATOM 699 C C . LYS A 1 84 ? -4.918 -0.289 13.163 1.00 90.12 84 LYS A C 1
ATOM 701 O O . LYS A 1 84 ? -5.011 0.788 13.746 1.00 90.12 84 LYS A O 1
ATOM 706 N N . THR A 1 85 ? -4.210 -0.409 12.050 1.00 92.38 85 THR A N 1
ATOM 707 C CA . THR A 1 85 ? -3.573 0.733 11.401 1.00 92.38 85 THR A CA 1
ATOM 708 C C . THR A 1 85 ? -3.706 0.615 9.896 1.00 92.38 85 THR A C 1
ATOM 710 O O . THR A 1 85 ? -3.313 -0.394 9.316 1.00 92.38 85 THR A O 1
ATOM 713 N N . ALA A 1 86 ? -4.220 1.674 9.282 1.00 94.62 86 ALA A N 1
ATOM 714 C CA . ALA A 1 86 ? -4.292 1.854 7.842 1.00 94.62 86 ALA A CA 1
ATOM 715 C C . ALA A 1 86 ? -3.535 3.127 7.479 1.00 94.62 86 ALA A C 1
ATOM 717 O O . ALA A 1 86 ? -3.739 4.160 8.115 1.00 94.62 86 ALA A O 1
ATOM 718 N N . ARG A 1 87 ? -2.657 3.067 6.482 1.00 95.25 87 ARG A N 1
ATOM 719 C CA . ARG A 1 87 ? -1.930 4.238 5.990 1.00 95.25 87 ARG A CA 1
ATOM 720 C C . ARG A 1 87 ? -2.022 4.309 4.478 1.00 95.25 87 ARG A C 1
ATOM 722 O O . ARG A 1 87 ? -1.590 3.380 3.803 1.00 95.25 87 ARG A O 1
ATOM 729 N N . LEU A 1 88 ? -2.582 5.404 3.989 1.00 94.50 88 LEU A N 1
ATOM 730 C CA . LEU A 1 88 ? -2.603 5.820 2.598 1.00 94.50 88 LEU A CA 1
ATOM 731 C C . LEU A 1 88 ? -1.382 6.704 2.348 1.00 94.50 88 LEU A C 1
ATOM 733 O O . LEU A 1 88 ? -1.141 7.659 3.084 1.00 94.50 88 LEU A O 1
ATOM 737 N N . PHE A 1 89 ? -0.621 6.363 1.322 1.00 92.62 89 PHE A N 1
ATOM 738 C CA . PHE A 1 89 ? 0.508 7.146 0.848 1.00 92.62 89 PHE A CA 1
ATOM 739 C C . PHE A 1 89 ? 0.111 7.813 -0.462 1.00 92.62 89 PHE A C 1
ATOM 741 O O . PHE A 1 89 ? -0.376 7.136 -1.377 1.00 92.62 89 PHE A O 1
ATOM 748 N N . THR A 1 90 ? 0.339 9.117 -0.548 1.00 91.56 90 THR A N 1
ATOM 749 C CA . THR A 1 90 ? 0.143 9.899 -1.770 1.00 91.56 90 THR A CA 1
ATOM 750 C C . THR A 1 90 ? 1.390 10.736 -2.048 1.00 91.56 90 THR A C 1
ATOM 752 O O . THR A 1 90 ? 2.284 10.823 -1.207 1.00 91.56 90 THR A O 1
ATOM 755 N N . LEU A 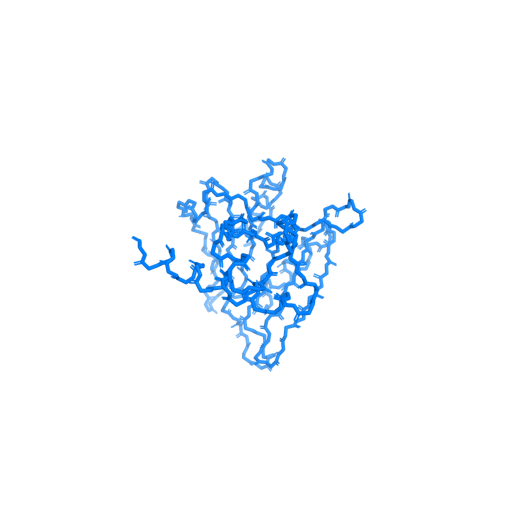1 91 ? 1.461 11.338 -3.232 1.00 89.25 91 LEU A N 1
ATOM 756 C CA . LEU A 1 91 ? 2.557 12.243 -3.598 1.00 89.25 91 LEU A CA 1
ATOM 757 C C . LEU A 1 91 ? 2.527 13.572 -2.832 1.00 89.25 91 LEU A C 1
ATOM 759 O O . LEU A 1 91 ? 3.541 14.253 -2.747 1.00 89.25 91 LEU A O 1
ATOM 763 N N . GLU A 1 92 ? 1.370 13.954 -2.290 1.00 88.00 92 GLU A N 1
ATOM 764 C CA . GLU A 1 92 ? 1.182 15.252 -1.636 1.00 88.00 92 GLU A CA 1
ATOM 765 C C . GLU A 1 92 ? 1.282 15.151 -0.111 1.00 88.00 92 GLU A C 1
ATOM 767 O O . GLU A 1 92 ? 1.797 16.049 0.549 1.00 88.00 92 GLU A O 1
ATOM 772 N N . TYR A 1 93 ? 0.782 14.055 0.460 1.00 89.94 93 TYR A N 1
ATOM 773 C CA . TYR A 1 93 ? 0.777 13.788 1.898 1.00 89.94 93 TYR A CA 1
ATOM 774 C C . TYR A 1 93 ? 0.557 12.298 2.179 1.00 89.94 93 TYR A C 1
ATOM 776 O O . TYR A 1 93 ? 0.044 11.554 1.342 1.00 89.94 93 TYR A O 1
ATOM 784 N N . ASP A 1 94 ? 0.847 11.858 3.401 1.00 92.44 94 ASP A N 1
ATOM 785 C CA . ASP A 1 94 ? 0.355 10.562 3.863 1.00 92.44 94 ASP A CA 1
ATOM 786 C C . ASP A 1 94 ? -0.760 10.741 4.882 1.00 92.44 94 ASP A C 1
ATOM 788 O O . ASP A 1 94 ? -0.704 11.591 5.773 1.00 92.44 94 ASP A O 1
ATOM 792 N N . TYR A 1 95 ? -1.753 9.870 4.788 1.00 93.75 95 TYR A N 1
ATOM 793 C CA . TYR A 1 95 ? -2.904 9.855 5.670 1.00 93.75 95 TYR A CA 1
ATOM 794 C C . TYR A 1 95 ? -2.971 8.522 6.406 1.00 93.75 95 TYR A C 1
ATOM 796 O O . TYR A 1 95 ? -3.046 7.462 5.785 1.00 93.75 95 TYR A O 1
ATOM 80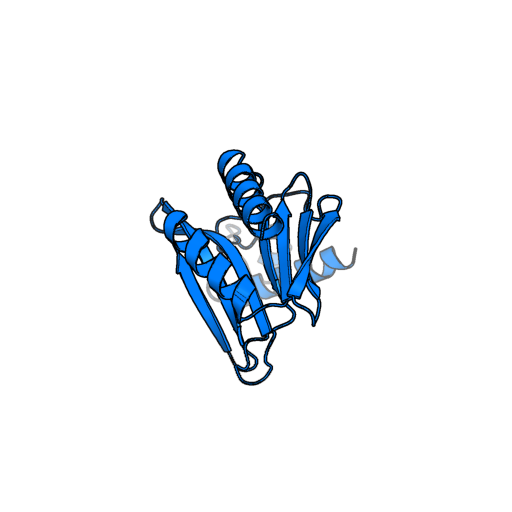4 N N . ALA A 1 96 ? -2.944 8.542 7.736 1.00 93.50 96 ALA A N 1
ATOM 805 C CA . ALA A 1 96 ? -3.016 7.331 8.544 1.00 93.50 96 ALA A CA 1
ATOM 806 C C . ALA A 1 96 ? -4.196 7.360 9.509 1.00 93.50 96 ALA A C 1
ATOM 808 O O . ALA A 1 96 ? -4.461 8.366 10.160 1.00 93.50 96 ALA A O 1
ATOM 809 N N . ILE A 1 97 ? -4.842 6.209 9.675 1.00 93.50 97 ILE A N 1
ATOM 810 C CA . ILE A 1 97 ? -5.814 5.966 10.736 1.00 93.50 97 ILE A CA 1
ATOM 811 C C . ILE A 1 97 ? -5.296 4.866 11.642 1.00 93.50 97 ILE A C 1
ATOM 813 O O . ILE A 1 97 ? -4.857 3.809 11.184 1.00 93.50 97 ILE A O 1
ATOM 817 N N . GLN A 1 98 ? -5.380 5.110 12.945 1.00 91.62 98 GLN A N 1
ATOM 818 C CA . GLN A 1 98 ? -5.043 4.145 13.978 1.00 91.62 98 GLN A CA 1
ATOM 819 C C . GLN A 1 98 ? -6.230 3.917 14.909 1.00 91.62 98 GLN A C 1
ATOM 821 O O . GLN A 1 98 ? -6.844 4.864 15.392 1.00 91.62 98 GLN A O 1
ATOM 826 N N . PHE A 1 99 ? -6.522 2.654 15.200 1.00 89.62 99 PHE A N 1
ATOM 827 C CA . PHE A 1 99 ? -7.558 2.247 16.138 1.00 89.62 99 PHE A CA 1
ATOM 828 C C . PHE A 1 99 ? -6.929 1.838 17.466 1.00 89.62 99 PHE A C 1
ATOM 830 O O . PHE A 1 99 ? -6.049 0.974 17.539 1.00 89.62 99 PHE A O 1
ATOM 837 N N . SER A 1 100 ? -7.400 2.458 18.544 1.00 85.44 100 SER A N 1
ATOM 838 C CA . SER A 1 100 ? -7.032 2.066 19.904 1.00 85.44 100 SER A CA 1
ATOM 839 C C . SER A 1 100 ? -7.651 0.715 20.284 1.00 85.44 100 SER A C 1
ATOM 841 O O . SER A 1 100 ? -8.617 0.257 19.675 1.00 85.44 100 SER A O 1
ATOM 843 N N . LYS A 1 101 ? -7.163 0.095 21.369 1.00 76.88 101 LYS A N 1
ATOM 844 C CA . LYS A 1 101 ? -7.774 -1.129 21.931 1.00 76.88 101 LYS A CA 1
ATOM 845 C C . LYS A 1 101 ? -9.258 -0.951 22.302 1.00 76.88 101 LYS A C 1
ATOM 847 O O . LYS A 1 101 ? -9.970 -1.942 22.367 1.00 76.88 101 LYS A O 1
ATOM 852 N N . LYS A 1 102 ? -9.708 0.291 22.533 1.00 76.62 102 LYS A N 1
ATOM 853 C CA . LYS A 1 102 ? -11.100 0.652 22.854 1.00 76.62 102 LYS A CA 1
ATOM 854 C C . LYS A 1 102 ? -11.932 1.035 21.616 1.00 76.62 102 LYS A C 1
ATOM 856 O O . LYS A 1 102 ? -13.033 1.543 21.768 1.00 76.62 102 LYS A O 1
ATOM 861 N N . GLY A 1 103 ? -11.400 0.872 20.401 1.00 74.12 103 GLY A N 1
ATOM 862 C CA . GLY A 1 103 ? -12.110 1.166 19.148 1.00 74.12 103 GLY A CA 1
ATOM 863 C C . GLY A 1 103 ? -12.141 2.642 18.734 1.00 74.12 103 GLY A C 1
ATOM 864 O O . GLY A 1 103 ? -12.639 2.959 17.658 1.00 74.12 103 GLY A O 1
ATOM 865 N N . LYS A 1 104 ? -11.577 3.560 19.533 1.00 83.44 104 LYS A N 1
ATOM 866 C CA . LYS A 1 104 ? -11.430 4.968 19.130 1.00 83.44 104 LYS A CA 1
ATOM 867 C C . LYS A 1 104 ? -10.440 5.077 17.967 1.00 83.44 104 LYS A C 1
ATOM 869 O O . LYS A 1 104 ? -9.312 4.596 18.110 1.00 83.44 104 LYS A O 1
ATOM 874 N N . ALA A 1 105 ? -10.876 5.692 16.869 1.00 87.19 105 ALA A N 1
ATOM 875 C CA . ALA A 1 105 ? -10.060 5.987 15.699 1.00 87.19 105 ALA A CA 1
ATOM 876 C C . ALA A 1 105 ? -9.352 7.338 15.866 1.00 87.19 105 ALA A C 1
ATOM 878 O O . ALA A 1 105 ? -9.955 8.303 16.334 1.00 87.19 105 ALA A O 1
ATOM 879 N N . THR A 1 106 ? -8.089 7.402 15.461 1.00 90.31 106 THR A N 1
ATOM 880 C CA . THR A 1 106 ? -7.297 8.632 15.386 1.00 90.31 106 THR A CA 1
ATOM 881 C C . THR A 1 106 ? -6.775 8.774 13.966 1.00 90.31 106 THR A C 1
ATOM 883 O O . THR A 1 106 ? -6.098 7.869 13.478 1.00 90.31 106 THR A O 1
ATOM 886 N N . ALA A 1 107 ? -7.082 9.898 13.322 1.00 91.62 107 ALA A N 1
ATOM 887 C CA . ALA A 1 107 ? -6.524 10.275 12.030 1.00 91.62 107 ALA A CA 1
ATOM 888 C C . ALA A 1 107 ? -5.260 11.122 12.221 1.00 91.62 107 ALA A C 1
ATOM 890 O O . ALA A 1 107 ? -5.213 11.973 13.109 1.00 91.62 107 ALA A O 1
ATOM 891 N N . ILE A 1 108 ? -4.241 10.877 11.403 1.00 92.81 108 ILE A N 1
ATOM 892 C CA . ILE A 1 108 ? -2.953 11.568 11.454 1.00 92.81 108 ILE A CA 1
ATOM 893 C C . ILE A 1 108 ? -2.510 11.871 10.023 1.00 92.81 108 ILE A C 1
ATOM 895 O O . ILE A 1 108 ? -2.449 10.961 9.193 1.00 92.81 108 ILE A O 1
ATOM 899 N N . ASN A 1 109 ? -2.165 13.132 9.767 1.00 92.56 109 ASN A N 1
ATOM 900 C CA . ASN A 1 109 ? -1.554 13.568 8.515 1.00 92.56 109 ASN A CA 1
ATOM 901 C C . ASN A 1 109 ? -0.041 13.638 8.686 1.00 92.56 109 ASN A C 1
ATOM 903 O O . ASN A 1 109 ? 0.451 14.117 9.709 1.00 92.56 109 ASN A O 1
ATOM 907 N N . PHE A 1 110 ? 0.685 13.199 7.669 1.00 90.69 110 PHE A N 1
ATOM 908 C CA . PHE A 1 110 ? 2.134 13.303 7.592 1.00 90.69 110 PHE A CA 1
ATOM 909 C C . PHE A 1 110 ? 2.535 13.976 6.275 1.00 90.69 110 PHE A C 1
ATOM 911 O O . PHE A 1 110 ? 1.773 13.911 5.306 1.00 90.69 110 PHE A O 1
ATOM 918 N N . PRO A 1 111 ? 3.733 14.583 6.215 1.00 87.94 111 PRO A N 1
ATOM 919 C CA . PRO A 1 111 ? 4.337 14.949 4.937 1.00 87.94 111 PRO A CA 1
ATOM 920 C C . PRO A 1 111 ? 4.465 13.718 4.017 1.00 87.94 111 PRO A C 1
ATOM 922 O O . PRO A 1 111 ? 4.488 12.585 4.517 1.00 87.94 111 PRO A O 1
ATOM 925 N N . PRO A 1 112 ? 4.530 13.920 2.690 1.00 89.25 112 PRO A N 1
ATOM 926 C CA . PRO A 1 112 ? 4.590 12.824 1.731 1.00 89.25 112 PRO A CA 1
ATOM 927 C C . PRO A 1 112 ? 5.859 11.999 1.951 1.00 89.25 112 PRO A C 1
ATOM 929 O O . PRO A 1 112 ? 6.957 12.542 2.048 1.00 89.25 112 PRO A O 1
ATOM 932 N N . SER A 1 113 ? 5.717 10.673 2.031 1.00 85.06 113 SER A N 1
ATOM 933 C CA . SER A 1 113 ? 6.885 9.777 2.123 1.00 85.06 113 SER A CA 1
ATOM 934 C C . SER A 1 113 ? 7.477 9.416 0.757 1.00 85.06 113 SER A C 1
ATOM 936 O O . SER A 1 113 ? 8.492 8.723 0.701 1.00 85.06 113 SER A O 1
ATOM 938 N N . PHE A 1 114 ? 6.817 9.798 -0.340 1.00 82.25 114 PHE A N 1
ATOM 939 C CA . PHE A 1 114 ? 7.189 9.414 -1.700 1.00 82.25 114 PHE A CA 1
ATOM 940 C C . PHE A 1 114 ? 7.145 10.620 -2.632 1.00 82.25 114 PHE A C 1
ATOM 942 O O . PHE A 1 114 ? 6.079 11.172 -2.872 1.00 82.25 114 PHE A O 1
ATOM 949 N N . ASP A 1 115 ? 8.289 10.950 -3.233 1.00 74.38 115 ASP A N 1
ATOM 950 C CA . ASP A 1 115 ? 8.390 12.032 -4.223 1.00 74.38 115 ASP A CA 1
ATOM 951 C C . ASP A 1 115 ? 7.989 11.596 -5.643 1.00 74.38 115 ASP A C 1
ATOM 953 O O . ASP A 1 115 ? 7.854 12.419 -6.548 1.00 74.38 115 ASP A O 1
ATOM 957 N N . LYS A 1 116 ? 7.848 10.284 -5.887 1.00 74.50 116 LYS A N 1
ATOM 958 C CA . LYS A 1 116 ? 7.540 9.715 -7.208 1.00 74.50 116 LYS A CA 1
ATOM 959 C C . LYS A 1 116 ? 6.535 8.576 -7.110 1.00 74.50 116 LYS A C 1
ATOM 961 O O . LYS A 1 116 ? 6.562 7.794 -6.156 1.00 74.50 116 LYS A O 1
ATOM 966 N N . LYS A 1 117 ? 5.697 8.444 -8.144 1.00 69.00 117 LYS A N 1
ATOM 967 C CA . LYS A 1 117 ? 4.779 7.307 -8.283 1.00 69.00 117 LYS A CA 1
ATOM 968 C C . LYS A 1 117 ? 5.565 5.996 -8.343 1.00 69.00 117 LYS A C 1
ATOM 970 O O . LYS A 1 117 ? 6.598 5.940 -9.019 1.00 69.00 117 LYS A O 1
ATOM 975 N N . PRO A 1 118 ? 5.079 4.931 -7.690 1.00 66.44 118 PRO A N 1
ATOM 976 C CA . PRO A 1 118 ? 5.606 3.607 -7.936 1.00 66.44 118 PRO A CA 1
ATOM 977 C C . PRO A 1 118 ? 5.277 3.208 -9.385 1.00 66.44 118 PRO A C 1
ATOM 979 O O . PRO A 1 118 ? 4.223 3.587 -9.895 1.00 66.44 118 PRO A O 1
ATOM 982 N N . PRO A 1 119 ? 6.167 2.472 -10.069 1.00 64.31 119 PRO A N 1
ATOM 983 C CA . PRO A 1 119 ? 5.900 2.020 -11.427 1.00 64.31 119 PRO A CA 1
ATOM 984 C C . PRO A 1 119 ? 4.669 1.101 -11.444 1.00 64.31 119 PRO A C 1
ATOM 986 O O . PRO A 1 119 ? 4.581 0.167 -10.647 1.00 64.31 119 PRO A O 1
ATOM 989 N N . GLU A 1 120 ? 3.737 1.348 -12.370 1.00 61.12 120 GLU A N 1
ATOM 990 C CA . GLU A 1 120 ? 2.521 0.533 -12.558 1.00 61.12 120 GLU A CA 1
ATOM 991 C C . GLU A 1 120 ? 2.824 -0.880 -13.086 1.00 61.12 120 GLU A C 1
ATOM 993 O O . GLU A 1 120 ? 1.991 -1.781 -12.992 1.00 61.12 120 GLU A O 1
ATOM 998 N N . SER A 1 121 ? 4.033 -1.084 -13.620 1.00 54.50 121 SER A N 1
ATOM 999 C CA . SER A 1 121 ? 4.523 -2.363 -14.126 1.00 54.50 121 SER A CA 1
ATOM 1000 C C . SER A 1 121 ? 5.628 -2.929 -13.230 1.00 54.50 121 SER A C 1
ATOM 1002 O O . SER A 1 121 ? 6.550 -2.221 -12.824 1.00 54.50 121 SER A O 1
ATOM 1004 N N . HIS A 1 122 ? 5.557 -4.235 -12.958 1.00 50.97 122 HIS A N 1
ATOM 1005 C CA . HIS A 1 122 ? 6.652 -5.009 -12.358 1.00 50.97 122 HIS A CA 1
ATOM 1006 C C . HIS A 1 122 ? 7.822 -5.248 -13.314 1.00 50.97 122 HIS A C 1
ATOM 1008 O O . HIS A 1 122 ? 8.876 -5.716 -12.879 1.00 50.97 122 HIS A O 1
ATOM 1014 N N . ASP A 1 123 ? 7.658 -4.929 -14.596 1.00 44.50 123 ASP A N 1
ATOM 1015 C CA . ASP A 1 123 ? 8.710 -5.122 -15.577 1.00 44.50 123 ASP A CA 1
ATOM 1016 C C . ASP A 1 123 ? 9.700 -3.958 -15.487 1.00 44.50 123 ASP A C 1
ATOM 1018 O O . ASP A 1 123 ? 9.563 -2.924 -16.140 1.00 44.50 123 ASP A O 1
ATOM 1022 N N . ILE A 1 124 ? 10.678 -4.097 -14.590 1.00 55.19 124 ILE A N 1
ATOM 1023 C CA . ILE A 1 124 ? 11.834 -3.207 -14.536 1.00 55.19 124 ILE A CA 1
ATOM 1024 C C . ILE A 1 124 ? 12.776 -3.678 -15.647 1.00 55.19 124 ILE A C 1
ATOM 1026 O O . ILE A 1 124 ? 13.431 -4.716 -15.482 1.00 55.19 124 ILE A O 1
ATOM 1030 N N . PRO A 1 125 ? 12.896 -2.951 -16.773 1.00 52.25 125 PRO A N 1
ATOM 1031 C CA . PRO A 1 125 ? 13.846 -3.325 -17.801 1.00 52.25 125 PRO A CA 1
ATOM 1032 C C . PRO A 1 125 ? 15.245 -3.289 -17.187 1.00 52.25 125 PRO A C 1
ATOM 1034 O O . PRO A 1 125 ? 15.705 -2.256 -16.693 1.00 52.25 125 PRO A O 1
ATOM 1037 N N . LYS A 1 126 ? 15.932 -4.435 -17.188 1.00 55.94 126 LYS A N 1
ATOM 1038 C CA . LYS A 1 126 ? 17.312 -4.525 -16.703 1.00 55.94 126 LYS A CA 1
ATOM 1039 C C . LYS A 1 126 ? 18.174 -3.578 -17.535 1.00 55.94 126 LYS A C 1
ATOM 1041 O O . LYS A 1 126 ? 18.455 -3.860 -18.701 1.00 55.94 126 LYS A O 1
ATOM 1046 N N . LYS A 1 127 ? 18.596 -2.456 -16.943 1.00 59.25 127 LYS A N 1
ATOM 1047 C CA . LYS A 1 127 ? 19.561 -1.546 -17.567 1.00 59.25 127 LYS A CA 1
ATOM 1048 C C . LYS A 1 127 ? 20.845 -2.329 -17.834 1.00 59.25 127 LYS A C 1
ATOM 1050 O O . LYS A 1 127 ? 21.460 -2.851 -16.907 1.00 59.25 127 LYS A O 1
ATOM 1055 N N . LYS A 1 128 ? 21.244 -2.412 -19.101 1.00 60.53 128 LYS A N 1
ATOM 1056 C CA . LYS A 1 128 ? 22.589 -2.857 -19.476 1.00 60.53 128 LYS A CA 1
ATOM 1057 C C . LYS A 1 128 ? 23.534 -1.718 -19.082 1.00 60.53 128 LYS A C 1
ATOM 1059 O O . LYS A 1 128 ? 23.513 -0.681 -19.732 1.00 60.53 128 LYS A O 1
ATOM 1064 N N . ARG A 1 129 ? 24.249 -1.872 -17.963 1.00 62.94 129 ARG A N 1
ATOM 1065 C CA . ARG A 1 129 ? 25.176 -0.861 -17.419 1.00 62.94 129 ARG A CA 1
ATOM 1066 C C . ARG A 1 129 ? 26.553 -0.949 -18.072 1.00 62.94 129 ARG A C 1
ATOM 1068 O O . ARG A 1 129 ? 27.225 0.057 -18.229 1.00 62.94 129 ARG A O 1
ATOM 1075 N N . ALA A 1 130 ? 26.956 -2.148 -18.484 1.00 60.47 130 ALA A N 1
ATOM 1076 C CA . ALA A 1 130 ? 28.173 -2.346 -19.246 1.00 60.47 130 ALA A CA 1
ATOM 1077 C C . ALA A 1 130 ? 28.000 -1.758 -20.654 1.00 60.47 130 ALA A C 1
ATOM 1079 O O . ALA A 1 130 ? 27.262 -2.313 -21.476 1.00 60.47 130 ALA A O 1
ATOM 1080 N N . GLU A 1 131 ? 28.697 -0.658 -20.938 1.00 63.97 131 GLU A N 1
ATOM 1081 C CA . GLU A 1 131 ? 28.927 -0.233 -22.315 1.00 63.97 131 GLU A CA 1
ATOM 1082 C C . GLU A 1 131 ? 29.662 -1.350 -23.064 1.00 63.97 131 GLU A C 1
ATOM 1084 O O . GLU A 1 131 ? 30.520 -2.033 -22.491 1.00 63.97 131 GLU A O 1
ATOM 1089 N N . LEU A 1 132 ? 29.318 -1.550 -24.340 1.00 64.06 132 LEU A N 1
ATOM 1090 C CA . LEU A 1 132 ? 29.953 -2.517 -25.243 1.00 64.06 132 LEU A CA 1
ATOM 1091 C C . LEU A 1 132 ? 31.370 -2.046 -25.610 1.00 64.06 132 LEU A C 1
ATOM 1093 O O . LEU A 1 132 ? 31.669 -1.708 -26.751 1.00 64.06 132 LEU A O 1
ATOM 1097 N N . GLY A 1 133 ? 32.229 -1.953 -24.599 1.00 65.38 133 GLY A N 1
ATOM 1098 C CA . GLY A 1 133 ? 33.593 -1.476 -24.704 1.00 65.38 133 GLY A CA 1
ATOM 1099 C C . GLY A 1 133 ? 34.558 -2.579 -25.122 1.00 65.38 133 GLY A C 1
ATOM 1100 O O . GLY A 1 133 ? 34.302 -3.772 -24.952 1.00 65.38 133 GLY A O 1
ATOM 1101 N N . LYS A 1 134 ? 35.732 -2.159 -25.599 1.00 70.12 134 LYS A N 1
ATOM 1102 C CA . LYS A 1 134 ? 36.821 -3.030 -26.075 1.00 70.12 134 LYS A CA 1
ATOM 1103 C C . LYS A 1 134 ? 37.260 -4.094 -25.055 1.00 70.12 134 LYS A C 1
ATOM 1105 O O . LYS A 1 134 ? 37.776 -5.137 -25.429 1.00 70.12 134 LYS A O 1
ATOM 1110 N N . TYR A 1 135 ? 37.042 -3.863 -23.761 1.00 76.69 135 TYR A N 1
ATOM 1111 C CA . TYR A 1 135 ? 37.361 -4.846 -22.725 1.00 76.69 135 TYR A CA 1
ATOM 1112 C C . TYR A 1 135 ? 36.458 -6.094 -22.786 1.00 76.69 135 TYR A C 1
ATOM 1114 O O . TYR A 1 135 ? 36.927 -7.192 -22.496 1.00 76.69 135 TYR A O 1
ATOM 1122 N N . LEU A 1 136 ? 35.193 -5.966 -23.211 1.00 76.56 136 LEU A N 1
ATOM 1123 C CA . LEU A 1 136 ? 34.270 -7.103 -23.335 1.00 76.56 136 LEU A CA 1
ATOM 1124 C C . LEU A 1 136 ? 34.612 -8.004 -24.525 1.00 76.56 136 LEU A C 1
ATOM 1126 O O . LEU A 1 136 ? 34.432 -9.219 -24.423 1.00 76.56 136 LEU A O 1
ATOM 1130 N N . SER A 1 137 ? 35.144 -7.439 -25.613 1.00 75.00 137 SER A N 1
ATOM 1131 C CA . SER A 1 137 ? 35.647 -8.230 -26.741 1.00 75.00 137 SER A CA 1
ATOM 1132 C C . SER A 1 137 ? 36.952 -8.938 -26.381 1.00 75.00 137 SER A C 1
ATOM 1134 O O . SER A 1 137 ? 37.093 -10.122 -26.668 1.00 75.00 137 SER A O 1
ATOM 1136 N N . LEU A 1 138 ? 37.855 -8.278 -25.644 1.00 78.12 138 LEU A N 1
ATOM 1137 C CA . LEU A 1 138 ? 39.078 -8.906 -25.118 1.00 78.12 138 LEU A CA 1
ATOM 1138 C C . LEU A 1 138 ? 38.792 -10.049 -24.126 1.00 78.12 138 LEU A C 1
ATOM 1140 O O . LEU A 1 138 ? 39.528 -11.029 -24.086 1.00 78.12 138 LEU A O 1
ATOM 1144 N N . LEU A 1 139 ? 37.706 -9.955 -23.352 1.00 77.88 139 LEU A N 1
ATOM 1145 C CA . LEU A 1 139 ? 37.236 -11.019 -22.452 1.00 77.88 139 LEU A CA 1
ATOM 1146 C C . LEU A 1 139 ? 36.486 -12.153 -23.180 1.00 77.88 139 LEU A C 1
ATOM 1148 O O . LEU A 1 139 ? 36.071 -13.122 -22.538 1.00 77.88 139 LEU A O 1
ATOM 1152 N N . GLY A 1 140 ? 36.274 -12.029 -24.495 1.00 79.56 140 GLY A N 1
ATOM 1153 C CA . GLY A 1 140 ? 35.512 -12.979 -25.306 1.00 79.56 140 GLY A CA 1
ATOM 1154 C C . GLY A 1 140 ? 34.013 -12.994 -24.996 1.00 79.56 140 GLY A C 1
ATOM 1155 O O . GLY A 1 140 ? 33.344 -13.986 -25.265 1.00 79.56 140 GLY A O 1
ATOM 1156 N N . VAL A 1 141 ? 33.478 -11.932 -24.384 1.00 78.81 141 VAL A N 1
ATOM 1157 C CA . VAL A 1 141 ? 32.058 -11.814 -24.007 1.00 78.81 141 VAL A CA 1
ATOM 1158 C C . VAL A 1 141 ? 31.221 -11.275 -25.170 1.00 78.81 141 VAL A C 1
ATOM 1160 O O . VAL A 1 141 ? 30.048 -11.634 -25.310 1.00 78.81 141 VAL A O 1
ATOM 1163 N N . THR A 1 142 ? 31.820 -10.447 -26.023 1.00 79.81 142 THR A N 1
ATOM 1164 C CA . THR A 1 142 ? 31.196 -9.890 -27.228 1.00 79.81 142 THR A CA 1
ATOM 1165 C C . THR A 1 142 ? 31.948 -10.313 -28.483 1.00 79.81 142 THR A C 1
ATOM 1167 O O . THR A 1 142 ? 33.169 -10.433 -28.459 1.00 79.81 142 THR A O 1
ATOM 1170 N N . ASP A 1 143 ? 31.213 -10.489 -29.574 1.00 77.81 143 ASP A N 1
ATOM 1171 C CA . ASP A 1 143 ? 31.747 -10.726 -30.914 1.00 77.81 143 ASP A CA 1
ATOM 1172 C C . ASP A 1 143 ? 32.421 -9.460 -31.483 1.00 77.81 143 ASP A C 1
ATOM 1174 O O . ASP A 1 143 ? 32.275 -8.366 -30.927 1.00 77.81 143 ASP A O 1
ATOM 1178 N N . GLU A 1 144 ? 33.109 -9.573 -32.620 1.00 74.12 144 GLU A N 1
ATOM 1179 C CA . GLU A 1 144 ? 33.794 -8.461 -33.306 1.00 74.12 144 GLU A CA 1
ATOM 1180 C C . GLU A 1 144 ? 32.846 -7.301 -33.655 1.00 74.12 144 GLU A C 1
ATOM 1182 O O . GLU A 1 144 ? 33.251 -6.143 -33.722 1.00 74.12 144 GLU A O 1
ATOM 1187 N N . LYS A 1 145 ? 31.549 -7.601 -33.795 1.00 69.25 145 LYS A N 1
ATOM 1188 C CA . LYS A 1 145 ? 30.469 -6.628 -34.028 1.00 69.25 145 LYS A CA 1
ATOM 1189 C C . LYS A 1 145 ? 29.906 -6.004 -32.744 1.00 69.25 145 LYS A C 1
ATOM 1191 O O . LYS A 1 145 ? 28.858 -5.366 -32.783 1.00 69.25 145 LYS A O 1
ATOM 1196 N N . GLY A 1 146 ? 30.530 -6.245 -31.589 1.00 68.00 146 GLY A N 1
ATOM 1197 C CA . GLY A 1 146 ? 30.078 -5.736 -30.292 1.00 68.00 146 GLY A CA 1
ATOM 1198 C C . GLY A 1 146 ? 28.785 -6.380 -29.787 1.00 68.00 146 GLY A C 1
ATOM 1199 O O . GLY A 1 146 ? 28.126 -5.834 -28.914 1.00 68.00 146 GLY A O 1
ATOM 1200 N N . THR A 1 147 ? 28.381 -7.537 -30.317 1.00 75.62 147 THR A N 1
ATOM 1201 C CA . THR A 1 147 ? 27.171 -8.238 -29.852 1.00 75.62 147 THR A CA 1
ATOM 1202 C C . THR A 1 147 ? 27.543 -9.298 -28.821 1.00 75.62 147 THR A C 1
ATOM 1204 O O . THR A 1 147 ? 28.505 -10.031 -29.018 1.00 75.62 147 THR A O 1
ATOM 1207 N N . VAL A 1 148 ? 26.800 -9.397 -27.714 1.00 78.62 148 VAL A N 1
ATOM 1208 C CA . VAL A 1 148 ? 27.068 -10.402 -26.669 1.00 78.62 148 VAL A CA 1
ATOM 1209 C C . VAL A 1 148 ? 26.881 -11.806 -27.237 1.00 78.62 148 VAL A C 1
ATOM 1211 O O . VAL A 1 148 ? 25.818 -12.135 -27.764 1.00 78.62 148 VAL A O 1
ATOM 1214 N N . ILE A 1 149 ? 27.903 -12.646 -27.094 1.00 82.94 149 ILE A N 1
ATOM 1215 C CA . ILE A 1 149 ? 27.857 -14.035 -27.548 1.00 82.94 149 ILE A CA 1
ATOM 1216 C C . ILE A 1 149 ? 26.875 -14.798 -26.641 1.00 82.94 149 ILE A C 1
ATOM 1218 O O . ILE A 1 149 ? 27.045 -14.761 -25.420 1.00 82.94 149 ILE A O 1
ATOM 1222 N N . PRO A 1 150 ? 25.883 -15.539 -27.177 1.00 79.88 150 PRO A N 1
ATOM 1223 C CA . PRO A 1 150 ? 24.872 -16.222 -26.362 1.00 79.88 150 PRO A CA 1
ATOM 1224 C C . PRO A 1 150 ? 25.458 -17.144 -25.283 1.00 79.88 150 PRO A C 1
ATOM 1226 O O . PRO A 1 150 ? 24.975 -17.163 -24.155 1.00 79.88 150 PRO A O 1
ATOM 1229 N N . LYS A 1 151 ? 26.562 -17.841 -25.596 1.00 85.25 151 LYS A N 1
ATOM 1230 C CA . LYS A 1 151 ? 27.295 -18.707 -24.652 1.00 85.25 151 LYS A CA 1
ATOM 1231 C C . LYS A 1 151 ? 27.937 -17.948 -23.481 1.00 85.25 151 LYS A C 1
ATOM 1233 O O . LYS A 1 151 ? 28.229 -18.551 -22.458 1.00 85.25 151 LYS A O 1
ATOM 1238 N N . MET A 1 152 ? 28.161 -16.642 -23.626 1.00 82.50 152 MET A N 1
ATOM 1239 C CA . MET A 1 152 ? 28.800 -15.772 -22.631 1.00 82.50 152 MET A CA 1
ATOM 1240 C C . MET A 1 152 ? 27.811 -14.795 -21.981 1.00 82.50 152 MET A C 1
ATOM 1242 O O . MET A 1 152 ? 28.216 -13.917 -21.215 1.00 82.50 152 MET A O 1
ATOM 1246 N N . ALA A 1 153 ? 26.507 -14.958 -22.233 1.00 79.81 153 ALA A N 1
ATOM 1247 C CA . ALA A 1 153 ? 25.463 -14.107 -21.671 1.00 79.81 153 ALA A CA 1
ATOM 1248 C C . ALA A 1 153 ? 25.471 -14.101 -20.133 1.00 79.81 153 ALA A C 1
ATOM 1250 O O . ALA A 1 153 ? 25.206 -13.064 -19.525 1.00 79.81 153 ALA A O 1
ATOM 1251 N N . ASP A 1 154 ? 25.819 -15.219 -19.492 1.00 79.69 154 ASP A N 1
ATOM 1252 C CA . ASP A 1 154 ? 25.900 -15.286 -18.030 1.00 79.69 154 ASP A CA 1
ATOM 1253 C C . ASP A 1 154 ? 27.089 -14.497 -17.473 1.00 79.69 154 ASP A C 1
ATOM 1255 O O . ASP A 1 154 ? 26.917 -13.748 -16.510 1.00 79.69 154 ASP A O 1
ATOM 1259 N N . LYS A 1 155 ? 28.252 -14.534 -18.139 1.00 83.00 155 LYS A N 1
ATOM 1260 C CA . LYS A 1 155 ? 29.379 -13.646 -17.800 1.00 83.00 155 LYS A CA 1
ATOM 1261 C C . LYS A 1 155 ? 29.008 -12.177 -17.988 1.00 83.00 155 LYS A C 1
ATOM 1263 O O . LYS A 1 155 ? 29.309 -11.355 -17.127 1.00 83.00 155 LYS A O 1
ATOM 1268 N N . PHE A 1 156 ? 28.298 -11.839 -19.066 1.00 81.75 156 PHE A N 1
ATOM 1269 C CA . PHE A 1 156 ? 27.817 -10.475 -19.288 1.00 81.75 156 PHE A CA 1
ATOM 1270 C C . PHE A 1 156 ? 26.866 -10.008 -18.171 1.00 81.75 156 PHE A C 1
ATOM 1272 O O . PHE A 1 156 ? 26.984 -8.879 -17.692 1.00 81.75 156 PHE A O 1
ATOM 1279 N N . LYS A 1 157 ? 25.953 -10.870 -17.696 1.00 80.44 157 LYS A N 1
ATOM 1280 C CA . LYS A 1 157 ? 25.093 -10.565 -16.535 1.00 80.44 157 LYS A CA 1
ATOM 1281 C C . LYS A 1 157 ? 25.910 -10.368 -15.257 1.00 80.44 157 LYS A C 1
ATOM 1283 O O . LYS A 1 157 ? 25.617 -9.445 -14.504 1.00 80.44 157 LYS A O 1
ATOM 1288 N N . GLN A 1 158 ? 26.924 -11.201 -15.024 1.00 81.69 158 GLN A N 1
ATOM 1289 C CA . GLN A 1 158 ? 27.788 -11.106 -13.846 1.00 81.69 158 GLN A CA 1
ATOM 1290 C C . GLN A 1 158 ? 28.558 -9.780 -13.815 1.00 81.69 158 GLN A C 1
ATOM 1292 O O . GLN A 1 158 ? 28.559 -9.107 -12.789 1.00 81.69 158 GLN A O 1
ATOM 1297 N N . ILE A 1 159 ? 29.129 -9.359 -14.949 1.00 82.25 159 ILE A N 1
ATOM 1298 C CA . ILE A 1 159 ? 29.810 -8.062 -15.086 1.00 82.25 159 ILE A CA 1
ATOM 1299 C C . ILE A 1 159 ? 28.839 -6.909 -14.804 1.00 82.25 159 ILE A C 1
ATOM 1301 O O . ILE A 1 159 ? 29.148 -6.026 -14.009 1.00 82.25 159 ILE A O 1
ATOM 1305 N N . ASN A 1 160 ? 27.633 -6.944 -15.384 1.00 79.62 160 ASN A N 1
ATOM 1306 C CA . ASN A 1 160 ? 26.611 -5.928 -15.111 1.00 79.62 160 ASN A CA 1
ATOM 1307 C C . ASN A 1 160 ? 26.210 -5.881 -13.629 1.00 79.62 160 ASN A C 1
ATOM 1309 O O . ASN A 1 160 ? 26.010 -4.793 -13.095 1.00 79.62 160 ASN A O 1
ATOM 1313 N N . LYS A 1 161 ? 26.117 -7.038 -12.956 1.00 77.88 161 LYS A N 1
ATOM 1314 C CA . LYS A 1 161 ? 25.802 -7.094 -11.523 1.00 77.88 161 LYS A CA 1
ATOM 1315 C C . LYS A 1 161 ? 26.937 -6.542 -10.662 1.00 77.88 161 LYS A C 1
ATOM 1317 O O . LYS A 1 161 ? 26.668 -5.869 -9.675 1.00 77.88 161 LYS A O 1
ATOM 1322 N N . TYR A 1 162 ? 28.188 -6.786 -11.045 1.00 80.81 162 TYR A N 1
ATOM 1323 C CA . TYR A 1 162 ? 29.350 -6.196 -10.380 1.00 80.81 162 TYR A CA 1
ATOM 1324 C C . TYR A 1 162 ? 29.371 -4.670 -10.505 1.00 80.81 162 TYR A C 1
ATOM 1326 O O . TYR A 1 162 ? 29.538 -3.989 -9.498 1.00 80.81 162 TYR A O 1
ATOM 1334 N N . LEU A 1 163 ? 29.143 -4.133 -11.709 1.00 78.44 163 LEU A N 1
ATOM 1335 C CA . LEU A 1 163 ? 29.055 -2.684 -11.926 1.00 78.44 163 LEU A CA 1
ATOM 1336 C C . LEU A 1 163 ? 27.920 -2.053 -11.108 1.00 78.44 163 LEU A C 1
ATOM 1338 O O . LEU A 1 163 ? 28.120 -1.014 -10.492 1.00 78.44 163 LEU A O 1
ATOM 1342 N N . GLU A 1 164 ? 26.759 -2.713 -11.036 1.00 74.44 164 GLU A N 1
ATOM 1343 C CA . GLU A 1 164 ? 25.629 -2.276 -10.204 1.00 74.44 164 GLU A CA 1
ATOM 1344 C C . GLU A 1 164 ? 26.003 -2.165 -8.717 1.00 74.44 164 GLU A C 1
ATOM 1346 O O . GLU A 1 164 ? 25.619 -1.198 -8.064 1.00 74.44 164 GLU A O 1
ATOM 1351 N N . ILE A 1 165 ? 26.758 -3.133 -8.182 1.00 76.38 165 ILE A N 1
ATOM 1352 C CA . ILE A 1 165 ? 27.211 -3.113 -6.784 1.00 76.38 165 ILE A CA 1
ATOM 1353 C C . ILE A 1 165 ? 28.216 -1.978 -6.561 1.00 76.38 165 ILE A C 1
ATOM 1355 O O . ILE A 1 165 ? 28.088 -1.246 -5.584 1.00 76.38 165 ILE A O 1
ATOM 1359 N N . ILE A 1 166 ? 29.187 -1.800 -7.460 1.00 77.44 166 ILE A N 1
ATOM 1360 C CA . ILE A 1 166 ? 30.218 -0.759 -7.323 1.00 77.44 166 ILE A CA 1
ATOM 1361 C C . ILE A 1 166 ? 29.598 0.642 -7.380 1.00 77.44 166 ILE A C 1
ATOM 1363 O O . ILE A 1 166 ? 29.910 1.466 -6.530 1.00 77.44 166 ILE A O 1
ATOM 1367 N N . GLU A 1 167 ? 28.681 0.900 -8.316 1.00 71.75 167 GLU A N 1
ATOM 1368 C CA . GLU A 1 167 ? 27.969 2.185 -8.392 1.00 71.75 167 GLU A CA 1
ATOM 1369 C C . GLU A 1 167 ? 27.131 2.476 -7.143 1.00 71.75 167 GLU A C 1
ATOM 1371 O O . GLU A 1 167 ? 26.934 3.634 -6.809 1.00 71.75 167 GLU A O 1
ATOM 1376 N N . SER A 1 168 ? 26.628 1.450 -6.449 1.00 70.06 168 SER A N 1
ATOM 1377 C CA . SER A 1 168 ? 25.881 1.649 -5.200 1.00 70.06 168 SER A CA 1
ATOM 1378 C C . SER A 1 168 ? 26.762 1.985 -3.991 1.00 70.06 168 SER A C 1
ATOM 1380 O O . SER A 1 168 ? 26.236 2.372 -2.949 1.00 70.06 168 SER A O 1
ATOM 1382 N N . LEU A 1 169 ? 28.079 1.795 -4.114 1.00 70.06 169 LEU A N 1
ATOM 1383 C CA . LEU A 1 169 ? 29.072 2.027 -3.061 1.00 70.06 169 LEU A CA 1
ATOM 1384 C C . LEU A 1 169 ? 29.854 3.342 -3.244 1.00 70.06 169 LEU A C 1
ATOM 1386 O O . LEU A 1 169 ? 30.593 3.716 -2.334 1.00 70.06 169 LEU A O 1
ATOM 1390 N N . LEU A 1 170 ? 29.718 3.996 -4.402 1.00 61.66 170 LEU A N 1
ATOM 1391 C CA . LEU A 1 170 ? 30.313 5.293 -4.752 1.00 61.66 170 LEU A CA 1
ATOM 1392 C C . LEU A 1 170 ? 29.314 6.429 -4.511 1.00 61.66 170 LEU A C 1
ATOM 1394 O O . LEU A 1 170 ? 29.771 7.495 -4.045 1.00 61.66 170 LEU A O 1
#

Sequence (170 aa):
MNELKLFIEKLNESFANESFVKITLSKPTSKSDGLMNVYIRLITIKNQPVFSFTYHYQTNDQVKNYTFDEVRNELLELINKKFKTARLFTLEYDYAIQFSKKGKATAINFPPSFDKKPPESHDIPKKKRAELGKYLSLLGVTDEKGTVIPKMADKFKQINKYLEIIESLL